Protein AF-A0A2W4TPI9-F1 (afdb_monomer)

Structure (mmCIF, N/CA/C/O backbone):
data_AF-A0A2W4TPI9-F1
#
_entry.id   AF-A0A2W4TPI9-F1
#
loop_
_atom_site.group_PDB
_atom_site.id
_atom_site.type_symbol
_atom_site.label_atom_id
_atom_site.label_alt_id
_atom_site.label_comp_id
_atom_site.label_asym_id
_atom_site.label_entity_id
_atom_site.label_seq_id
_atom_site.pdbx_PDB_ins_code
_atom_site.Cartn_x
_atom_site.Cartn_y
_atom_site.Cartn_z
_atom_site.occupancy
_atom_site.B_iso_or_equiv
_atom_site.auth_seq_id
_atom_site.auth_comp_id
_atom_site.auth_asym_id
_atom_site.auth_atom_id
_atom_site.pdbx_PDB_model_num
ATOM 1 N N . ARG A 1 1 ? 27.883 -4.920 -3.418 1.00 58.44 1 ARG A N 1
ATOM 2 C CA . ARG A 1 1 ? 26.905 -4.737 -4.512 1.00 58.44 1 ARG A CA 1
ATOM 3 C C . ARG A 1 1 ? 25.788 -3.797 -4.035 1.00 58.44 1 ARG A C 1
ATOM 5 O O . ARG A 1 1 ? 24.634 -4.187 -3.971 1.00 58.44 1 ARG A O 1
ATOM 12 N N . ARG A 1 2 ? 26.156 -2.580 -3.623 1.00 62.50 2 ARG A N 1
ATOM 13 C CA . ARG A 1 2 ? 25.271 -1.435 -3.316 1.00 62.50 2 ARG A CA 1
ATOM 14 C C . ARG A 1 2 ? 25.182 -0.459 -4.510 1.00 62.50 2 ARG A C 1
ATOM 16 O O . ARG A 1 2 ? 24.693 0.650 -4.382 1.00 62.50 2 ARG A O 1
ATOM 23 N N . ASP A 1 3 ? 25.696 -0.896 -5.651 1.00 75.00 3 ASP A N 1
ATOM 24 C CA . ASP A 1 3 ? 26.153 -0.095 -6.781 1.00 75.00 3 ASP A CA 1
ATOM 25 C C . ASP A 1 3 ? 25.690 -0.706 -8.118 1.00 75.00 3 ASP A C 1
ATOM 27 O O . ASP A 1 3 ? 26.210 -0.386 -9.179 1.00 75.00 3 ASP A O 1
ATOM 31 N N . GLN A 1 4 ? 24.691 -1.596 -8.073 1.00 80.12 4 GLN A N 1
ATOM 32 C CA . GLN A 1 4 ? 24.078 -2.153 -9.272 1.00 80.12 4 GLN A CA 1
ATOM 33 C C . GLN A 1 4 ? 22.633 -1.710 -9.417 1.00 80.12 4 GLN A C 1
ATOM 35 O O . GLN A 1 4 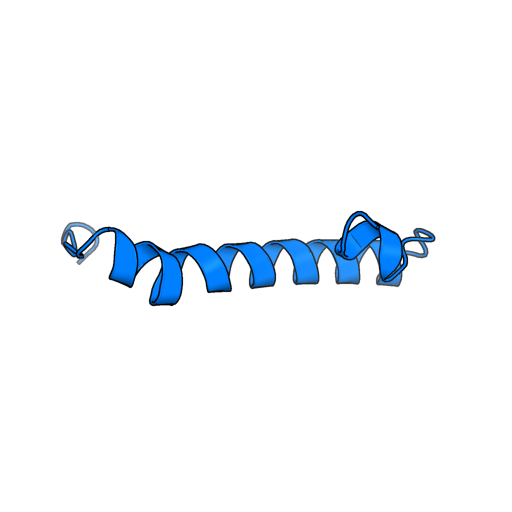? 21.780 -2.044 -8.596 1.00 80.12 4 GLN A O 1
ATOM 40 N N . THR A 1 5 ? 22.385 -0.982 -10.497 1.00 83.81 5 THR A N 1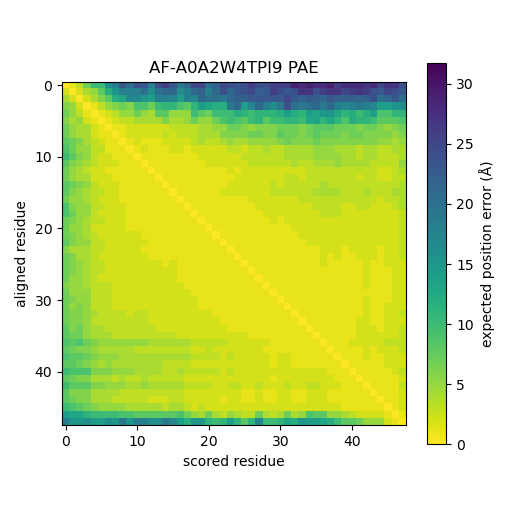
ATOM 41 C CA . THR A 1 5 ? 21.056 -0.563 -10.921 1.00 83.81 5 THR A CA 1
ATOM 42 C C . THR A 1 5 ? 20.390 -1.707 -11.675 1.00 83.81 5 THR A C 1
ATOM 44 O O . THR A 1 5 ? 20.997 -2.307 -12.562 1.00 83.81 5 THR A O 1
ATOM 47 N N . VAL A 1 6 ? 19.143 -2.017 -11.323 1.00 85.94 6 VAL A N 1
ATOM 48 C CA . VAL A 1 6 ? 18.308 -2.948 -12.088 1.00 85.94 6 VAL A CA 1
ATOM 49 C C . VAL A 1 6 ? 17.328 -2.117 -12.903 1.00 85.94 6 VAL A C 1
ATOM 51 O O . VAL A 1 6 ? 16.589 -1.310 -12.341 1.00 85.94 6 VAL A O 1
ATOM 54 N N . THR A 1 7 ? 17.337 -2.292 -14.221 1.00 92.62 7 THR A N 1
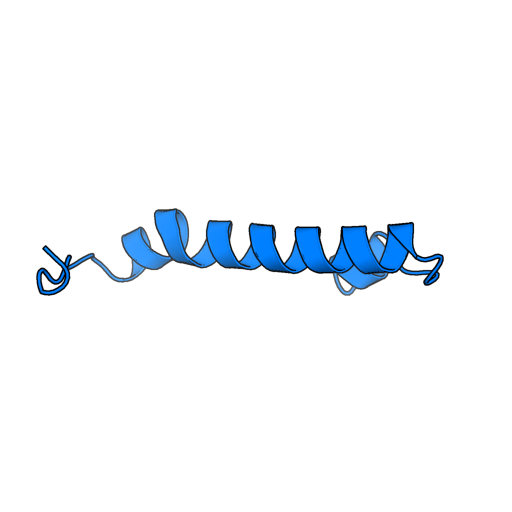ATOM 55 C CA . THR A 1 7 ? 16.415 -1.606 -15.131 1.00 92.62 7 THR A CA 1
ATOM 56 C C . THR A 1 7 ? 15.232 -2.510 -15.442 1.00 92.62 7 THR A C 1
ATOM 58 O O . THR A 1 7 ? 15.411 -3.691 -15.726 1.00 92.62 7 THR A O 1
ATOM 61 N N . TRP A 1 8 ? 14.036 -1.931 -15.404 1.00 94.94 8 TRP A N 1
ATOM 62 C CA . TRP A 1 8 ? 12.765 -2.600 -15.665 1.00 94.94 8 TRP A CA 1
ATOM 63 C C . TRP A 1 8 ? 11.988 -1.817 -16.720 1.00 94.94 8 TRP A C 1
ATOM 65 O O . TRP A 1 8 ? 12.148 -0.596 -16.826 1.00 94.94 8 TRP A O 1
ATOM 75 N N . LEU A 1 9 ? 11.101 -2.491 -17.454 1.00 97.38 9 LEU A N 1
ATOM 76 C CA . LEU A 1 9 ? 10.012 -1.784 -18.122 1.00 97.38 9 LEU A CA 1
ATOM 77 C C . LEU A 1 9 ? 9.097 -1.184 -17.049 1.00 97.38 9 LEU A C 1
ATOM 79 O O . LEU A 1 9 ? 8.870 -1.787 -16.001 1.00 97.38 9 LEU A O 1
ATOM 83 N N . GLY A 1 10 ? 8.577 0.019 -17.300 1.00 96.81 10 GLY A N 1
ATOM 84 C CA . GLY A 1 10 ? 7.799 0.747 -16.293 1.00 96.81 10 GLY A CA 1
ATOM 85 C C . GLY A 1 10 ? 6.561 -0.015 -15.806 1.00 96.81 10 GLY A C 1
ATOM 86 O O . GLY A 1 10 ? 6.251 0.029 -14.619 1.00 96.81 10 GLY A O 1
ATOM 87 N N . LEU A 1 11 ? 5.890 -0.745 -16.705 1.00 98.00 11 LEU A N 1
ATOM 88 C CA . LEU A 1 11 ? 4.725 -1.570 -16.368 1.00 98.00 11 LEU A CA 1
ATOM 89 C C . LEU A 1 11 ? 5.104 -2.764 -15.486 1.00 98.00 11 LEU A C 1
ATOM 91 O O . LEU A 1 11 ? 4.462 -2.965 -14.459 1.00 98.00 11 LEU A O 1
ATOM 95 N N . ASP A 1 12 ? 6.169 -3.489 -15.831 1.00 97.75 12 ASP A N 1
ATOM 96 C CA . ASP A 1 12 ? 6.647 -4.640 -15.055 1.00 97.75 12 ASP A CA 1
ATOM 97 C C . ASP A 1 12 ? 7.079 -4.198 -13.654 1.00 97.75 12 ASP A C 1
ATOM 99 O O . ASP A 1 12 ? 6.669 -4.773 -12.650 1.00 97.75 12 ASP A O 1
ATOM 103 N N . TYR A 1 13 ? 7.823 -3.088 -13.561 1.00 97.00 13 TYR A N 1
ATOM 104 C CA . TYR A 1 13 ? 8.165 -2.500 -12.268 1.00 97.00 13 TYR A CA 1
ATOM 105 C C . TYR A 1 13 ? 6.915 -2.166 -11.455 1.00 97.00 13 TYR A C 1
ATOM 107 O O . TYR A 1 13 ? 6.861 -2.452 -10.260 1.00 97.00 13 TYR A O 1
ATOM 115 N N . PHE A 1 14 ? 5.913 -1.539 -12.076 1.00 97.62 14 PHE A N 1
ATOM 116 C CA . PHE A 1 14 ? 4.702 -1.152 -11.368 1.00 97.62 14 PHE A CA 1
ATOM 117 C C . PHE A 1 14 ? 3.944 -2.371 -10.840 1.00 97.62 14 PHE A C 1
ATOM 119 O O . PHE A 1 14 ? 3.644 -2.402 -9.651 1.00 97.62 14 PHE A O 1
ATOM 126 N N . PHE A 1 15 ? 3.658 -3.370 -11.675 1.00 98.19 15 PHE A N 1
ATOM 127 C CA . PHE A 1 15 ? 2.833 -4.511 -11.273 1.00 98.19 15 PHE A CA 1
ATOM 128 C C . PHE A 1 15 ? 3.560 -5.508 -10.371 1.00 98.19 15 PHE A C 1
ATOM 130 O O . PHE A 1 15 ? 2.955 -5.991 -9.414 1.00 98.19 15 PHE A O 1
ATOM 137 N N . ASP A 1 16 ? 4.843 -5.767 -10.618 1.00 96.50 16 ASP A N 1
ATOM 138 C CA . ASP A 1 16 ? 5.570 -6.827 -9.914 1.00 96.50 16 ASP A CA 1
ATOM 139 C C . ASP A 1 16 ? 6.305 -6.317 -8.673 1.00 96.50 16 ASP A C 1
ATOM 141 O O . ASP A 1 16 ? 6.583 -7.086 -7.751 1.00 96.50 16 ASP A O 1
ATOM 145 N N . TYR A 1 17 ? 6.611 -5.016 -8.616 1.00 96.44 17 TYR A N 1
ATOM 146 C CA . TYR A 1 17 ? 7.377 -4.436 -7.516 1.00 96.44 17 TYR A CA 1
ATOM 147 C C . TYR A 1 17 ? 6.650 -3.288 -6.816 1.00 96.44 17 TYR A C 1
ATOM 149 O O . TYR A 1 17 ? 6.373 -3.375 -5.619 1.00 96.44 17 TYR A O 1
ATOM 157 N N . GLY A 1 18 ? 6.328 -2.208 -7.525 1.00 97.69 18 GLY A N 1
ATOM 158 C CA . GLY A 1 18 ? 5.783 -0.989 -6.928 1.00 97.69 18 GLY A CA 1
ATOM 159 C C . GLY A 1 18 ? 4.442 -1.220 -6.234 1.00 97.69 18 GLY A C 1
ATOM 160 O O . GLY A 1 18 ? 4.286 -0.902 -5.055 1.00 97.69 18 GLY A O 1
ATOM 161 N N . LEU A 1 19 ? 3.487 -1.811 -6.949 1.00 98.31 19 LEU A N 1
ATOM 162 C CA . LEU A 1 19 ? 2.124 -2.022 -6.480 1.00 98.31 19 LEU A CA 1
ATOM 163 C C . LEU A 1 19 ? 2.063 -2.975 -5.269 1.00 98.31 19 LEU A C 1
ATOM 165 O O . LEU A 1 19 ? 1.461 -2.584 -4.262 1.00 98.31 19 LEU A O 1
ATOM 169 N N . PRO A 1 20 ? 2.722 -4.155 -5.269 1.00 98.44 20 PRO A N 1
ATOM 170 C CA . PRO A 1 20 ? 2.768 -5.015 -4.088 1.00 98.44 20 PRO A CA 1
ATOM 171 C C . PRO A 1 20 ? 3.421 -4.340 -2.876 1.00 98.44 20 PRO A C 1
ATOM 173 O O . PRO A 1 20 ? 2.900 -4.454 -1.767 1.00 98.44 20 PRO A O 1
ATOM 176 N N . ASN A 1 21 ? 4.520 -3.595 -3.071 1.00 98.56 21 ASN A N 1
ATOM 177 C CA . ASN A 1 21 ? 5.201 -2.895 -1.976 1.00 98.56 21 ASN A CA 1
ATOM 178 C C . ASN A 1 21 ? 4.309 -1.823 -1.337 1.00 98.56 21 ASN A C 1
ATOM 180 O O . ASN A 1 21 ? 4.226 -1.738 -0.110 1.00 98.56 21 ASN A O 1
ATOM 184 N N . VAL A 1 22 ? 3.599 -1.030 -2.147 1.00 98.38 22 VAL A N 1
ATOM 185 C CA . VAL A 1 22 ? 2.664 -0.021 -1.630 1.00 98.38 22 VAL A CA 1
ATOM 186 C C . VAL A 1 22 ? 1.581 -0.684 -0.779 1.00 98.38 22 VAL A C 1
ATOM 188 O O . VAL A 1 22 ? 1.380 -0.286 0.370 1.00 98.38 22 VAL A O 1
ATOM 191 N N . PHE A 1 23 ? 0.927 -1.736 -1.281 1.00 98.31 23 PHE A N 1
ATOM 192 C CA . PHE A 1 23 ? -0.113 -2.425 -0.514 1.00 98.31 23 PHE A CA 1
ATOM 193 C C . PHE A 1 23 ? 0.420 -3.114 0.742 1.00 98.31 23 PHE A C 1
ATOM 195 O O . PHE A 1 23 ? -0.262 -3.094 1.769 1.00 98.31 23 PHE A O 1
ATOM 202 N N . PHE A 1 24 ? 1.630 -3.675 0.702 1.00 98.75 24 PHE A N 1
ATOM 203 C CA . PHE A 1 24 ? 2.282 -4.243 1.879 1.00 98.75 24 PHE A CA 1
ATOM 204 C C . PHE A 1 24 ? 2.446 -3.191 2.984 1.00 98.75 24 PHE A C 1
ATOM 206 O O . PHE A 1 24 ? 2.018 -3.412 4.121 1.00 98.75 24 PHE A O 1
ATOM 213 N N . HIS A 1 25 ? 2.993 -2.018 2.657 1.00 98.75 25 HIS A N 1
ATOM 214 C CA . HIS A 1 25 ? 3.221 -0.963 3.642 1.00 98.75 25 HIS A CA 1
ATOM 215 C C . HIS A 1 25 ? 1.922 -0.327 4.150 1.00 98.75 25 HIS A C 1
ATOM 217 O O . HIS A 1 25 ? 1.779 -0.140 5.359 1.00 98.75 25 HIS A O 1
ATOM 223 N N . VAL A 1 26 ? 0.945 -0.067 3.276 1.00 98.56 26 VAL A N 1
ATOM 224 C CA . VAL A 1 26 ? -0.365 0.474 3.687 1.00 98.56 26 VAL A CA 1
ATOM 225 C C . VAL A 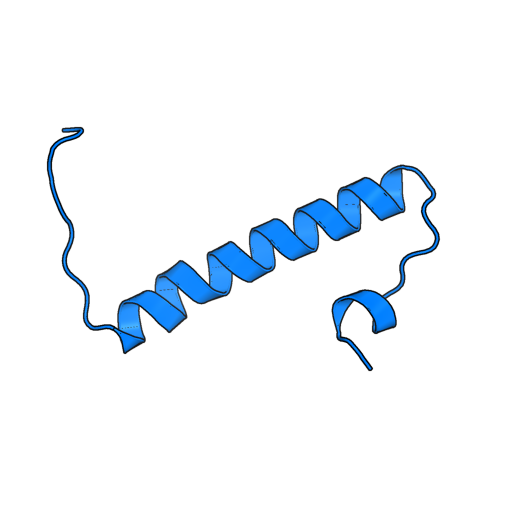1 26 ? -1.104 -0.514 4.594 1.00 98.56 26 VAL A C 1
ATOM 227 O O . VAL A 1 26 ? -1.623 -0.124 5.639 1.00 98.56 26 VAL A O 1
ATOM 230 N N . THR A 1 27 ? -1.105 -1.806 4.252 1.00 98.69 27 THR A N 1
ATOM 231 C CA . THR A 1 27 ? -1.732 -2.849 5.083 1.00 98.69 27 THR A CA 1
ATOM 232 C C . THR A 1 27 ? -1.028 -2.988 6.428 1.00 98.69 27 THR A C 1
ATOM 234 O O . THR A 1 27 ? -1.687 -3.125 7.457 1.00 98.69 27 THR A O 1
ATOM 237 N N . THR A 1 28 ? 0.304 -2.901 6.446 1.00 98.88 28 THR A N 1
ATOM 238 C CA . THR A 1 28 ? 1.090 -2.952 7.686 1.00 98.88 28 THR A CA 1
ATOM 239 C C . THR A 1 28 ? 0.761 -1.768 8.596 1.00 98.88 28 THR A C 1
ATOM 241 O O . THR A 1 28 ? 0.492 -1.963 9.779 1.00 98.88 28 THR A O 1
ATOM 244 N N . ALA A 1 29 ? 0.699 -0.547 8.054 1.00 98.75 29 ALA A N 1
ATOM 245 C CA . ALA A 1 29 ? 0.306 0.639 8.814 1.00 98.75 29 ALA A CA 1
ATOM 246 C C . ALA A 1 29 ? -1.132 0.529 9.351 1.00 98.75 29 ALA A C 1
ATOM 248 O O . ALA A 1 29 ? -1.368 0.776 10.535 1.00 98.75 29 ALA A O 1
ATOM 249 N N . TYR A 1 30 ? -2.075 0.082 8.513 1.00 98.69 30 TYR A N 1
ATOM 250 C CA . TYR A 1 30 ? -3.454 -0.209 8.917 1.00 98.69 30 TYR A CA 1
ATOM 251 C C . TYR A 1 30 ? -3.505 -1.195 10.093 1.00 98.69 30 TYR A C 1
ATOM 253 O O . TYR A 1 30 ? -4.202 -0.952 11.080 1.00 98.69 30 TYR A O 1
ATOM 261 N N . ALA A 1 31 ? -2.736 -2.285 10.016 1.00 98.75 31 ALA A N 1
ATOM 262 C CA . ALA A 1 31 ? -2.687 -3.306 11.055 1.00 98.75 31 ALA A CA 1
ATOM 263 C C . ALA A 1 31 ? -2.105 -2.769 12.370 1.00 98.75 31 ALA A C 1
ATOM 265 O O . ALA A 1 31 ? -2.671 -3.041 13.425 1.00 98.75 31 ALA A O 1
ATOM 266 N N . ILE A 1 32 ? -1.032 -1.970 12.320 1.00 98.81 32 ILE A N 1
ATOM 267 C CA . ILE A 1 32 ? -0.434 -1.343 13.511 1.00 98.81 32 ILE A CA 1
ATOM 268 C C . ILE A 1 32 ? -1.440 -0.415 14.197 1.00 98.81 32 ILE A C 1
ATOM 270 O O . ILE A 1 32 ? -1.627 -0.505 15.411 1.00 98.81 32 ILE A O 1
ATOM 274 N N . LEU A 1 33 ? -2.110 0.458 13.440 1.00 98.75 33 LEU A N 1
ATOM 275 C CA . LEU A 1 33 ? -3.100 1.387 13.993 1.00 98.75 33 LEU A CA 1
ATOM 276 C C . LEU A 1 33 ? -4.273 0.634 14.624 1.00 98.75 33 LEU A C 1
ATOM 278 O O . LEU A 1 33 ? -4.642 0.902 15.767 1.00 98.75 33 LEU A O 1
ATOM 282 N N . ARG A 1 34 ? -4.814 -0.358 13.911 1.00 98.56 34 ARG A N 1
ATOM 283 C CA . ARG A 1 34 ? -5.916 -1.187 14.405 1.00 98.56 34 ARG A CA 1
ATOM 284 C C . ARG A 1 34 ? -5.523 -1.985 15.646 1.00 98.56 34 ARG A C 1
ATOM 286 O O . ARG A 1 34 ? -6.319 -2.096 16.573 1.00 98.56 34 ARG A O 1
ATOM 293 N N . HIS A 1 35 ? -4.300 -2.510 15.685 1.00 98.62 35 HIS A N 1
ATOM 294 C CA . HIS A 1 35 ? -3.768 -3.221 16.845 1.00 98.62 35 HIS A CA 1
ATOM 295 C C . HIS A 1 35 ? -3.648 -2.311 18.077 1.00 98.62 35 HIS A C 1
ATOM 297 O O . HIS A 1 35 ? -3.937 -2.750 19.184 1.00 98.62 35 HIS A O 1
ATOM 303 N N . ASN A 1 36 ? -3.315 -1.031 17.883 1.00 98.75 36 ASN A N 1
ATOM 304 C CA . ASN A 1 36 ? -3.274 -0.019 18.945 1.00 98.75 36 ASN A CA 1
ATOM 305 C C . ASN A 1 36 ? -4.653 0.581 19.292 1.00 98.75 36 ASN A C 1
ATOM 307 O O . ASN A 1 36 ? -4.731 1.574 20.012 1.00 98.75 36 ASN A O 1
ATOM 311 N N . GLY A 1 37 ? -5.751 0.006 18.793 1.00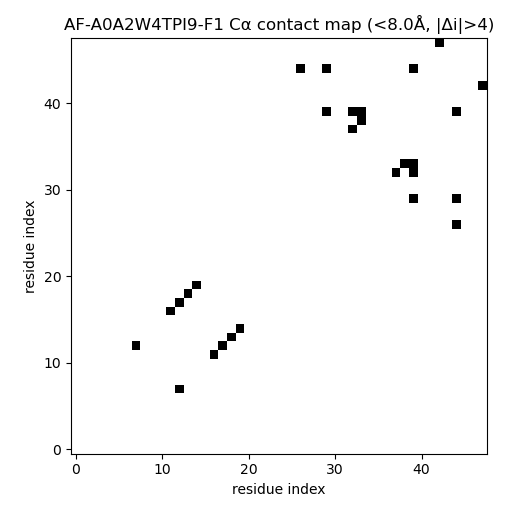 98.25 37 GLY A N 1
ATOM 312 C CA . GLY A 1 37 ? -7.111 0.417 19.150 1.00 98.25 37 GLY A CA 1
ATOM 313 C C . GLY A 1 37 ? -7.662 1.608 18.363 1.00 98.25 37 GLY A C 1
ATOM 314 O O . GLY A 1 37 ? -8.758 2.075 18.669 1.00 98.25 37 GLY A O 1
ATOM 315 N N . VAL A 1 38 ? -6.963 2.089 17.330 1.00 98.56 38 VAL A N 1
ATOM 316 C CA . VAL A 1 38 ? -7.524 3.105 16.428 1.00 98.56 38 VAL A CA 1
ATOM 317 C C . VAL A 1 38 ? -8.692 2.474 15.652 1.00 98.56 38 VAL A C 1
ATOM 319 O O . VAL A 1 38 ? -8.510 1.399 15.069 1.00 98.56 38 VAL A O 1
ATOM 322 N N . PRO A 1 39 ? -9.883 3.104 15.599 1.00 97.62 39 PRO A N 1
ATOM 323 C CA . PRO A 1 39 ? -11.090 2.510 15.020 1.00 97.62 39 PRO A CA 1
ATOM 324 C C . PRO A 1 39 ? -11.107 2.549 13.479 1.00 97.62 39 PRO A C 1
ATOM 326 O O . PRO A 1 39 ? -12.109 2.910 12.873 1.00 97.62 39 PRO A O 1
ATOM 329 N N . VAL A 1 40 ? -10.005 2.162 12.830 1.00 97.88 40 VAL A N 1
ATOM 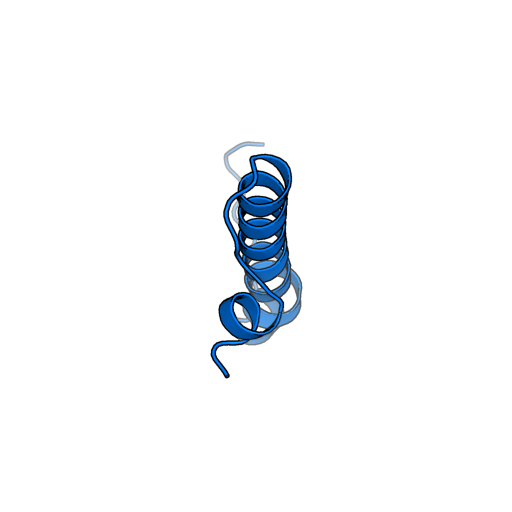330 C CA . VAL A 1 40 ? -9.919 2.031 11.368 1.00 97.88 40 VAL A CA 1
ATOM 331 C C . VAL A 1 40 ? -10.516 0.706 10.897 1.00 97.88 40 VAL A C 1
ATOM 333 O O . VAL A 1 40 ? -10.227 -0.368 11.431 1.00 97.88 40 VAL A O 1
ATOM 336 N N . GLY A 1 41 ? -11.338 0.756 9.858 1.00 96.62 41 GLY A N 1
ATOM 337 C CA . GLY A 1 41 ? -12.050 -0.361 9.250 1.00 96.62 41 GLY A CA 1
ATOM 338 C C . GLY A 1 41 ? -11.671 -0.604 7.790 1.00 96.62 41 GLY A C 1
ATOM 339 O O . GLY A 1 41 ? -10.840 0.075 7.194 1.00 96.62 41 GLY A O 1
ATOM 340 N N . LYS A 1 42 ? -12.301 -1.615 7.187 1.00 97.19 42 LYS A N 1
ATOM 341 C CA . LYS A 1 42 ? -12.072 -1.980 5.780 1.00 97.19 42 LYS A CA 1
ATOM 342 C C . LYS A 1 42 ? -12.392 -0.834 4.814 1.00 97.19 42 LYS A C 1
ATOM 344 O O . LYS A 1 42 ? -11.731 -0.709 3.790 1.00 97.19 42 LYS A O 1
ATOM 349 N N . ARG A 1 43 ? -13.396 -0.020 5.148 1.00 97.19 43 ARG A N 1
ATOM 350 C CA . ARG A 1 43 ? -13.819 1.149 4.368 1.00 97.19 43 ARG A CA 1
ATOM 351 C C . ARG A 1 43 ? -12.745 2.231 4.326 1.00 97.19 43 ARG A C 1
ATOM 353 O O . ARG A 1 43 ? -12.455 2.724 3.247 1.00 97.19 43 ARG A O 1
ATOM 360 N N . ASP A 1 44 ? -12.070 2.483 5.446 1.00 97.00 44 ASP A N 1
ATOM 361 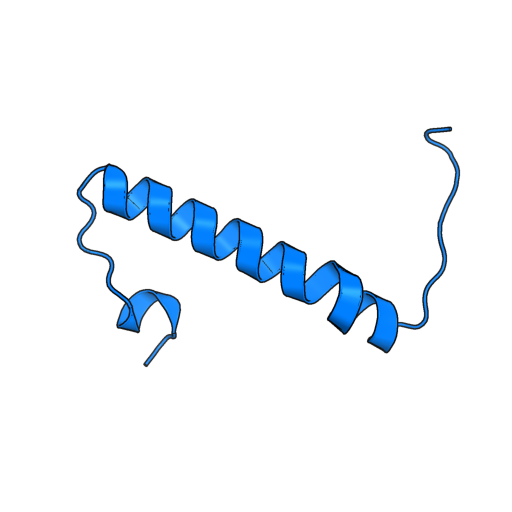C CA . ASP A 1 44 ? -10.935 3.415 5.502 1.00 97.00 44 ASP A CA 1
ATOM 362 C C . ASP A 1 44 ? -9.749 2.924 4.662 1.00 97.00 44 ASP A C 1
ATOM 364 O O . ASP A 1 44 ? -9.073 3.714 4.015 1.00 97.00 44 ASP A O 1
ATOM 368 N N . PHE A 1 45 ? -9.518 1.606 4.625 1.00 97.25 45 PHE A N 1
ATOM 369 C CA . PHE A 1 45 ? -8.474 1.012 3.786 1.00 97.25 45 PHE A CA 1
ATOM 370 C C . PHE A 1 45 ? -8.801 1.076 2.283 1.00 97.25 45 PHE A C 1
ATOM 372 O O . PHE A 1 45 ? -7.904 1.265 1.468 1.00 97.25 45 PHE A O 1
ATOM 379 N N . LEU A 1 46 ? -10.068 0.876 1.901 1.00 96.62 46 LEU A N 1
ATOM 380 C CA . LEU A 1 46 ? -10.508 0.880 0.499 1.00 96.62 46 LEU A CA 1
ATOM 381 C C . LEU A 1 46 ? -10.857 2.280 -0.034 1.00 96.62 46 LEU A C 1
ATOM 383 O O . LEU A 1 46 ? -10.915 2.456 -1.247 1.00 96.62 46 LEU A O 1
ATOM 387 N N . GLY A 1 47 ? -11.111 3.246 0.852 1.00 91.25 47 GLY A N 1
ATOM 388 C CA . GLY A 1 47 ? -11.551 4.596 0.499 1.00 91.25 47 GLY A CA 1
ATOM 389 C C . GLY A 1 47 ? -13.006 4.689 0.018 1.00 91.25 47 GLY A C 1
ATOM 390 O O . GLY A 1 47 ? -13.303 5.573 -0.783 1.00 91.25 47 GLY A O 1
ATOM 391 N N . VAL A 1 48 ? -13.897 3.784 0.459 1.00 81.44 48 VAL A N 1
ATOM 392 C CA . VAL A 1 48 ? -15.304 3.682 -0.011 1.00 81.44 48 VAL A CA 1
ATOM 393 C C . VAL A 1 48 ? -16.353 3.698 1.086 1.00 81.44 48 VAL A C 1
ATOM 395 O O . VAL A 1 48 ? -16.087 3.284 2.238 1.00 81.44 48 VAL A O 1
#

Organism: NCBI:txid2202197

InterPro domains:
  IPR018531 Protein of unknown function DUF1993 [PF09351] (3-46)
  IPR018531 Protein of unknown function DUF1993 [PTHR36922] (5-47)
  IPR034660 DinB/YfiT-like putative metalloenzymes [G3DSA:1.20.120.450] (1-48)
  IPR034660 DinB/YfiT-like putative metalloenzymes [SSF109854] (4-47)

Solvent-accessible surface area (backbone atoms only — not comparable to full-atom values): 3061 Å² total; per-residue (Å²): 135,94,82,74,87,84,87,70,57,71,66,58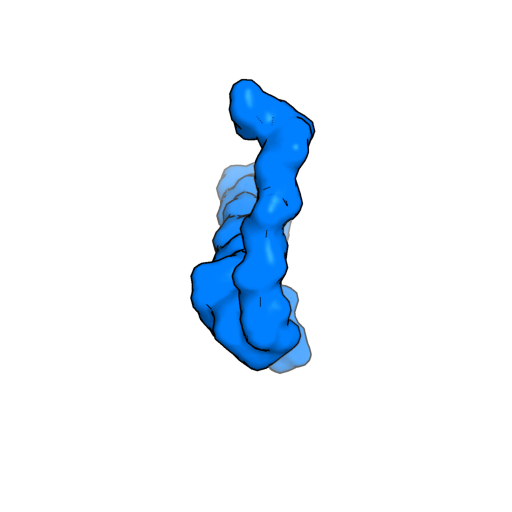,39,37,66,75,45,50,49,54,50,52,52,52,53,53,51,50,53,51,49,55,43,40,72,73,66,45,93,72,52,72,42,71,75,71,73,102

Mean predicted aligned error: 4.29 Å

Radius of gyration: 15.46 Å; Cα contacts (8 Å, |Δi|>4): 14; chains: 1; bounding box: 42×11×37 Å

pLDDT: mean 94.35, std 8.85, range [58.44, 98.88]

Foldseek 3Di:
DVPDDDDDDPVCCVPVPVVVVVLVVLVVVQCVCVVVVNPDDPCNSVVD

Sequence (48 aa):
RRDQTVTWLGLDYFFDYGLP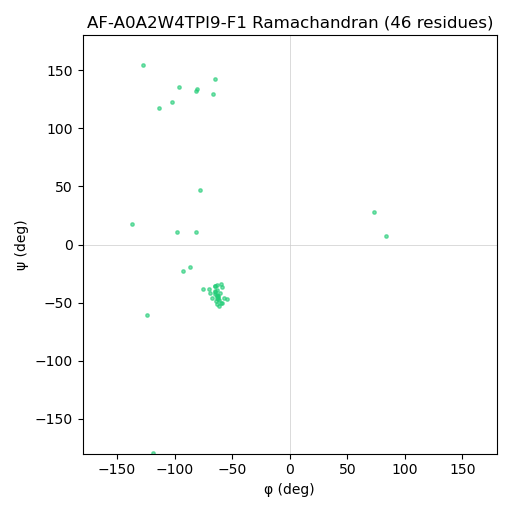NVFFHVTTAYAILRHNGVPVGKRDFLGV

Secondary structure (DSSP, 8-state):
--S-PPP--HHHIIIIIIHHHHHHHHHHHHHHHHHTT----HHHHHT-